Protein AF-D6RAL6-F1 (afdb_monomer_lite)

Structure (mmCIF, N/CA/C/O backbone):
data_AF-D6RAL6-F1
#
_entry.id   AF-D6RAL6-F1
#
loop_
_atom_site.group_PDB
_atom_site.id
_atom_site.type_symbol
_atom_site.label_atom_id
_atom_site.label_alt_id
_atom_site.label_comp_id
_atom_site.label_asym_id
_atom_site.label_entity_id
_atom_site.label_seq_id
_atom_site.pdbx_PDB_ins_code
_atom_site.Cartn_x
_atom_site.Cartn_y
_atom_site.Cartn_z
_atom_site.occupancy
_atom_site.B_iso_or_equiv
_atom_site.auth_seq_id
_atom_site.auth_comp_id
_atom_site.auth_asym_id
_atom_site.auth_atom_id
_atom_site.pdbx_PDB_model_num
ATOM 1 N N . MET A 1 1 ? 2.543 3.998 -27.606 1.00 53.44 1 MET A N 1
ATOM 2 C CA . MET A 1 1 ? 3.725 4.049 -26.723 1.00 53.44 1 MET A CA 1
ATOM 3 C C . MET A 1 1 ? 3.389 3.149 -25.544 1.00 53.44 1 MET A C 1
ATOM 5 O O . MET A 1 1 ? 2.477 3.482 -24.803 1.00 53.44 1 MET A O 1
ATOM 9 N N . GLY A 1 2 ? 3.926 1.925 -25.527 1.00 57.59 2 GLY A N 1
ATOM 10 C CA . GLY A 1 2 ? 3.501 0.870 -24.599 1.00 57.59 2 GLY A CA 1
ATOM 11 C C . GLY A 1 2 ? 3.994 1.141 -23.183 1.00 57.59 2 GLY A C 1
ATOM 12 O O . GLY A 1 2 ? 5.121 1.596 -23.008 1.00 57.59 2 GLY A O 1
ATOM 13 N N . MET A 1 3 ? 3.143 0.889 -22.190 1.00 60.72 3 MET A N 1
ATOM 14 C CA . MET A 1 3 ? 3.532 0.915 -20.782 1.00 60.72 3 MET A CA 1
ATOM 15 C C . MET A 1 3 ? 4.666 -0.097 -20.591 1.00 60.72 3 MET A C 1
ATOM 17 O O . MET A 1 3 ? 4.553 -1.237 -21.039 1.00 60.72 3 MET A O 1
ATOM 21 N N . CYS A 1 4 ? 5.781 0.305 -19.977 1.00 69.69 4 CYS A N 1
ATOM 22 C CA . CYS A 1 4 ? 6.847 -0.636 -19.636 1.00 69.69 4 CYS A CA 1
ATOM 23 C C . CYS A 1 4 ? 6.243 -1.805 -18.837 1.00 69.69 4 CYS A C 1
ATOM 25 O O . CYS A 1 4 ? 5.418 -1.565 -17.955 1.00 69.69 4 CYS A O 1
ATOM 27 N N . SER A 1 5 ? 6.665 -3.050 -19.084 1.00 81.94 5 SER A N 1
ATOM 28 C CA . SER A 1 5 ? 6.083 -4.244 -18.437 1.00 81.94 5 SER A CA 1
ATOM 29 C C . SER A 1 5 ? 6.066 -4.158 -16.902 1.00 81.94 5 SER A C 1
ATOM 31 O O . SER A 1 5 ? 5.183 -4.709 -16.248 1.00 81.94 5 SER A O 1
ATOM 33 N N . ARG A 1 6 ? 7.015 -3.412 -16.317 1.00 86.56 6 ARG A N 1
ATOM 34 C CA . ARG A 1 6 ? 7.040 -3.067 -14.888 1.00 86.56 6 ARG A CA 1
ATOM 35 C C . ARG A 1 6 ? 5.867 -2.176 -14.479 1.00 86.56 6 ARG A C 1
ATOM 37 O O . ARG A 1 6 ? 5.197 -2.466 -13.496 1.00 86.56 6 ARG A O 1
ATOM 44 N N . GLN A 1 7 ? 5.623 -1.093 -15.213 1.00 87.19 7 GLN A N 1
ATOM 45 C CA . GLN A 1 7 ? 4.547 -0.151 -14.912 1.00 87.19 7 GLN A CA 1
ATOM 46 C C . GLN A 1 7 ? 3.180 -0.827 -15.037 1.00 87.19 7 GLN A C 1
ATOM 48 O O . GLN A 1 7 ? 2.315 -0.596 -14.202 1.00 87.19 7 GLN A O 1
ATOM 53 N N . GLU A 1 8 ? 3.004 -1.710 -16.022 1.00 89.81 8 GLU A N 1
ATOM 54 C CA . GLU A 1 8 ? 1.791 -2.526 -16.142 1.00 89.81 8 GLU A CA 1
ATOM 55 C C . GLU A 1 8 ? 1.604 -3.451 -14.930 1.00 89.81 8 GLU A C 1
ATOM 57 O O . GLU A 1 8 ? 0.509 -3.513 -14.373 1.00 89.81 8 GLU A O 1
ATOM 62 N N . ARG A 1 9 ? 2.678 -4.105 -14.460 1.00 90.62 9 ARG A N 1
ATOM 63 C CA . ARG A 1 9 ? 2.643 -4.925 -13.238 1.00 90.62 9 ARG A CA 1
ATOM 64 C C . ARG A 1 9 ? 2.260 -4.102 -12.009 1.00 90.62 9 ARG A C 1
ATOM 66 O O . ARG A 1 9 ? 1.360 -4.509 -11.287 1.00 90.62 9 ARG A O 1
ATOM 73 N N . ILE A 1 10 ? 2.894 -2.946 -11.802 1.00 92.75 10 ILE A N 1
ATOM 74 C CA . ILE A 1 10 ? 2.599 -2.055 -10.669 1.00 92.75 10 ILE A CA 1
ATOM 75 C C . ILE A 1 10 ? 1.134 -1.607 -10.707 1.00 92.75 10 ILE A C 1
ATOM 77 O O . ILE A 1 10 ? 0.437 -1.688 -9.701 1.00 92.75 10 ILE A O 1
ATOM 81 N N . GLN A 1 11 ? 0.642 -1.182 -11.872 1.00 92.25 11 GLN A N 1
ATOM 82 C CA . GLN A 1 11 ? -0.752 -0.765 -12.028 1.00 92.25 11 GLN A CA 1
ATOM 83 C C . GLN A 1 11 ? -1.724 -1.917 -11.756 1.00 92.25 11 GLN A C 1
ATOM 85 O O . GLN A 1 11 ? -2.705 -1.732 -11.043 1.00 92.25 11 GLN A O 1
ATOM 90 N N . LYS A 1 12 ? -1.433 -3.121 -12.264 1.00 94.38 12 LYS A N 1
ATOM 91 C CA . LYS A 1 12 ? -2.233 -4.324 -12.001 1.00 94.38 12 LYS A CA 1
ATOM 92 C C . LYS A 1 12 ? -2.275 -4.660 -10.509 1.00 94.38 12 LYS A C 1
ATOM 94 O O . LYS A 1 12 ? -3.338 -4.972 -9.983 1.00 94.38 12 LYS A O 1
ATOM 99 N N . ASP A 1 13 ? -1.134 -4.586 -9.837 1.00 95.31 13 ASP A N 1
ATOM 100 C CA . ASP A 1 13 ? -1.004 -4.832 -8.404 1.00 95.31 13 ASP A CA 1
ATOM 101 C C . ASP A 1 13 ? -1.811 -3.817 -7.574 1.00 95.31 13 ASP A C 1
ATOM 103 O O . ASP A 1 13 ? -2.540 -4.193 -6.654 1.00 95.31 13 ASP A O 1
ATOM 107 N N . ILE A 1 14 ? -1.742 -2.533 -7.932 1.00 94.88 14 ILE A N 1
ATOM 108 C CA . ILE A 1 14 ? -2.534 -1.470 -7.301 1.00 94.88 14 ILE A CA 1
ATOM 109 C C . ILE A 1 14 ? -4.031 -1.694 -7.528 1.00 94.88 14 ILE A C 1
ATOM 111 O O . ILE A 1 14 ? -4.815 -1.597 -6.582 1.00 94.88 14 ILE A O 1
ATOM 115 N N . ASP A 1 15 ? -4.435 -2.030 -8.754 1.00 95.56 15 ASP A N 1
ATOM 116 C CA . ASP A 1 15 ? -5.838 -2.292 -9.078 1.00 95.56 15 ASP A CA 1
ATOM 117 C C . ASP A 1 15 ? -6.389 -3.459 -8.248 1.00 95.56 15 ASP A C 1
ATOM 119 O O . ASP A 1 15 ? -7.466 -3.343 -7.670 1.00 95.56 15 ASP A O 1
ATOM 123 N N . VAL A 1 16 ? -5.610 -4.534 -8.066 1.00 95.12 16 VAL A N 1
ATOM 124 C CA . VAL A 1 16 ? -5.970 -5.656 -7.181 1.00 95.12 16 VAL A CA 1
ATOM 125 C C . VAL A 1 16 ? -6.214 -5.188 -5.744 1.00 95.12 16 VAL A C 1
ATOM 127 O O . VAL A 1 16 ? -7.193 -5.614 -5.127 1.00 95.12 16 VAL A O 1
ATOM 130 N N . VAL A 1 17 ? -5.364 -4.309 -5.202 1.00 94.50 17 VAL A N 1
ATOM 131 C CA . VAL A 1 17 ? -5.555 -3.752 -3.850 1.00 94.50 17 VAL A CA 1
ATOM 132 C C . VAL A 1 17 ? -6.837 -2.930 -3.772 1.00 94.50 17 VAL A C 1
ATOM 134 O O . VAL A 1 17 ? -7.662 -3.171 -2.892 1.00 94.50 17 VAL A O 1
ATOM 137 N N . ILE A 1 18 ? -7.047 -2.010 -4.716 1.00 94.12 18 ILE A N 1
ATOM 138 C CA . ILE A 1 18 ? -8.230 -1.141 -4.741 1.00 94.12 18 ILE A CA 1
ATOM 139 C C . ILE A 1 18 ? -9.508 -1.970 -4.895 1.00 94.12 18 ILE A C 1
ATOM 141 O O . ILE A 1 18 ? -10.483 -1.740 -4.178 1.00 94.12 18 ILE A O 1
ATOM 145 N N . GLN A 1 19 ? -9.521 -2.949 -5.802 1.00 93.50 19 GLN A N 1
ATOM 146 C CA . GLN A 1 19 ? -10.660 -3.843 -6.001 1.00 93.50 19 GLN A CA 1
ATOM 147 C C . GLN A 1 19 ? -10.959 -4.655 -4.744 1.00 93.50 19 GLN A C 1
ATOM 149 O O . GLN A 1 19 ? -12.115 -4.725 -4.328 1.00 93.50 19 GLN A O 1
ATOM 154 N N . LYS A 1 20 ? -9.931 -5.223 -4.103 1.00 91.12 20 LYS A N 1
ATOM 155 C CA . LYS A 1 20 ? -10.087 -5.979 -2.857 1.00 91.12 20 LYS A CA 1
ATOM 156 C C . LYS A 1 20 ? -10.657 -5.104 -1.744 1.00 91.12 20 LYS A C 1
ATOM 158 O O . LYS A 1 20 ? -11.592 -5.527 -1.071 1.00 91.12 20 LYS A O 1
ATOM 163 N N . SER A 1 21 ? -10.153 -3.881 -1.597 1.00 89.88 21 SER A N 1
ATOM 164 C CA . SER A 1 21 ? -10.680 -2.926 -0.623 1.00 89.88 21 SER A CA 1
ATOM 165 C C . SER A 1 21 ? -12.120 -2.519 -0.908 1.00 89.88 21 SER A C 1
ATOM 167 O O . SER A 1 21 ? -12.919 -2.437 0.013 1.00 89.88 21 SER A O 1
ATOM 169 N N . ARG A 1 22 ? -12.497 -2.318 -2.174 1.00 89.00 22 ARG A N 1
ATOM 170 C CA . ARG A 1 22 ? -13.886 -2.000 -2.549 1.00 89.00 22 ARG A CA 1
ATOM 171 C C . ARG A 1 22 ? -14.848 -3.171 -2.357 1.00 89.00 22 ARG A C 1
ATOM 173 O O . ARG A 1 22 ? -16.021 -2.947 -2.079 1.00 89.00 22 ARG A O 1
ATOM 180 N N . ALA A 1 23 ? -14.375 -4.400 -2.551 1.00 90.62 23 ALA A N 1
ATOM 181 C CA . ALA A 1 23 ? -15.177 -5.607 -2.363 1.00 90.62 23 ALA A CA 1
ATOM 182 C C . ALA A 1 23 ? -15.406 -5.934 -0.878 1.00 90.62 23 ALA A C 1
ATOM 184 O O . ALA A 1 23 ? -16.371 -6.614 -0.531 1.00 90.62 23 ALA A O 1
ATOM 185 N N . GLU A 1 24 ? -14.524 -5.464 0.002 1.00 86.88 24 GLU A N 1
ATOM 186 C CA . GLU A 1 24 ? -14.619 -5.702 1.434 1.00 86.88 24 GLU A CA 1
ATOM 187 C C . GLU A 1 24 ? -15.550 -4.673 2.097 1.00 86.88 24 GLU A C 1
ATOM 189 O O . GLU A 1 24 ? -15.268 -3.479 2.144 1.00 86.88 24 GLU A O 1
ATOM 194 N N . LYS A 1 25 ? -16.684 -5.149 2.626 1.00 80.94 25 LYS A N 1
ATOM 195 C CA . LYS A 1 25 ? -17.742 -4.305 3.211 1.00 80.94 25 LYS A CA 1
ATOM 196 C C . LYS A 1 25 ? -17.289 -3.513 4.449 1.00 80.94 25 LYS A C 1
ATOM 198 O O . LYS A 1 25 ? -17.802 -2.425 4.690 1.00 80.94 25 LYS A O 1
ATOM 203 N N . ASP A 1 26 ? -16.306 -4.036 5.177 1.00 82.00 26 ASP A N 1
ATOM 204 C CA . ASP A 1 26 ? -15.701 -3.430 6.367 1.00 82.00 26 ASP A CA 1
ATOM 205 C C . ASP A 1 26 ? -14.238 -3.042 6.096 1.00 82.00 26 ASP A C 1
ATOM 207 O O . ASP A 1 26 ? -13.351 -3.225 6.938 1.00 82.00 26 ASP A O 1
ATOM 211 N N . CYS A 1 27 ? -13.950 -2.568 4.878 1.00 84.25 27 CYS A N 1
ATOM 212 C CA . CYS A 1 27 ? -12.608 -2.125 4.550 1.00 84.25 27 CYS A CA 1
ATOM 213 C C . CYS A 1 27 ? -12.269 -0.847 5.315 1.00 84.25 27 CYS A C 1
ATOM 215 O O . CYS A 1 27 ? -12.883 0.202 5.132 1.00 84.25 27 CYS A O 1
ATOM 217 N N . LEU A 1 28 ? -11.237 -0.933 6.146 1.00 88.75 28 LEU A N 1
ATOM 218 C CA . LEU A 1 28 ? -10.731 0.182 6.943 1.00 88.75 28 LEU A CA 1
ATOM 219 C C . LEU A 1 28 ? -9.651 0.969 6.190 1.00 88.75 28 LEU A C 1
ATOM 221 O O . LEU A 1 28 ? -8.873 1.680 6.815 1.00 88.75 28 LEU A O 1
ATOM 225 N N . PHE A 1 29 ? -9.572 0.818 4.866 1.00 91.25 29 PHE A N 1
ATOM 226 C CA . PHE A 1 29 ? -8.564 1.448 4.018 1.00 91.25 29 PHE A CA 1
ATOM 227 C C . PHE A 1 29 ? -9.211 2.325 2.951 1.00 91.25 29 PHE A C 1
ATOM 229 O O . PHE A 1 29 ? -10.160 1.914 2.283 1.00 91.25 29 PHE A O 1
ATOM 236 N N . ALA A 1 30 ? -8.673 3.528 2.779 1.00 91.31 30 ALA A N 1
ATOM 237 C CA . ALA A 1 30 ? -9.166 4.545 1.862 1.00 91.31 30 ALA A CA 1
ATOM 238 C C . ALA A 1 30 ? -8.011 5.394 1.301 1.00 91.31 30 ALA A C 1
ATOM 240 O O . ALA A 1 30 ? -6.844 5.135 1.580 1.00 91.31 30 ALA A O 1
ATOM 241 N N . ASP A 1 31 ? -8.343 6.415 0.507 1.00 93.25 31 ASP A N 1
ATOM 242 C CA . ASP A 1 31 ? -7.383 7.371 -0.071 1.00 93.25 31 ASP A CA 1
ATOM 243 C C . ASP A 1 31 ? -6.236 6.709 -0.860 1.00 93.25 31 ASP A C 1
ATOM 245 O O . ASP A 1 31 ? -5.063 7.047 -0.724 1.00 93.25 31 ASP A O 1
ATOM 249 N N . PHE A 1 32 ? -6.579 5.721 -1.691 1.00 94.69 32 PHE A N 1
ATOM 250 C CA . PHE A 1 32 ? -5.621 5.059 -2.575 1.00 94.69 32 PHE A CA 1
ATOM 251 C C . PHE A 1 32 ? -5.156 6.016 -3.669 1.00 94.69 32 PHE A C 1
ATOM 253 O O . PHE A 1 32 ? -5.953 6.437 -4.513 1.00 94.69 32 PHE A O 1
ATOM 260 N N . ARG A 1 33 ? -3.864 6.338 -3.686 1.00 95.38 33 ARG A N 1
ATOM 261 C CA . ARG A 1 33 ? -3.263 7.224 -4.686 1.00 95.38 33 ARG A CA 1
ATOM 262 C C . ARG A 1 33 ? -1.946 6.639 -5.155 1.00 95.38 33 ARG A C 1
ATOM 264 O O . ARG A 1 33 ? -1.185 6.093 -4.369 1.00 95.38 33 ARG A O 1
ATOM 271 N N . TYR A 1 34 ? -1.674 6.762 -6.445 1.00 94.00 34 TYR A N 1
ATOM 272 C CA . TYR A 1 34 ? -0.385 6.402 -7.015 1.00 94.00 34 TYR A CA 1
ATOM 273 C C . TYR A 1 34 ? 0.140 7.585 -7.814 1.00 94.00 34 TYR A C 1
ATOM 275 O O . TYR A 1 34 ? -0.481 7.987 -8.798 1.00 94.00 34 TYR A O 1
ATOM 283 N N . SER A 1 35 ? 1.252 8.158 -7.365 1.00 92.50 35 SER A N 1
ATOM 284 C CA . SER A 1 35 ? 1.954 9.256 -8.035 1.00 92.50 35 SER A CA 1
ATOM 285 C C . SER A 1 35 ? 3.442 9.124 -7.770 1.00 92.50 35 SER A C 1
ATOM 287 O O . SER A 1 35 ? 3.824 8.637 -6.710 1.00 92.50 35 SER A O 1
ATOM 289 N N . ASP A 1 36 ? 4.274 9.546 -8.720 1.00 90.19 36 ASP A N 1
ATOM 290 C CA . ASP A 1 36 ? 5.731 9.631 -8.531 1.00 90.19 36 ASP A CA 1
ATOM 291 C C . ASP A 1 36 ? 6.338 8.336 -7.968 1.00 90.19 36 ASP A C 1
ATOM 293 O O . ASP A 1 36 ? 7.073 8.330 -6.980 1.00 90.19 36 ASP A O 1
ATOM 297 N N . SER 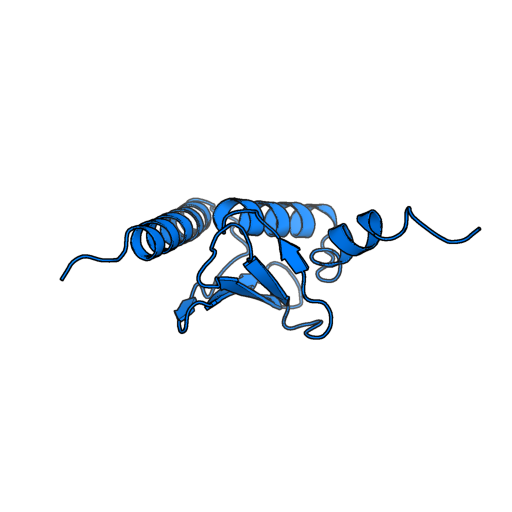A 1 37 ? 5.952 7.203 -8.567 1.00 91.81 37 SER A N 1
ATOM 298 C CA . SER A 1 37 ? 6.391 5.865 -8.151 1.00 91.81 37 SER A CA 1
ATOM 299 C C . SER A 1 37 ? 6.104 5.538 -6.682 1.00 91.81 37 SER A C 1
ATOM 301 O O . SER A 1 37 ? 6.748 4.679 -6.095 1.00 91.81 37 SER A O 1
ATOM 303 N N . THR A 1 38 ? 5.121 6.197 -6.079 1.00 93.81 38 THR A N 1
ATOM 304 C CA . THR A 1 38 ? 4.742 5.998 -4.685 1.00 93.81 38 THR A CA 1
ATOM 305 C C . THR A 1 38 ? 3.253 5.710 -4.618 1.00 93.81 38 THR A C 1
ATOM 307 O O . THR A 1 38 ? 2.423 6.495 -5.077 1.00 93.81 38 THR A O 1
ATOM 310 N N . PHE A 1 39 ? 2.911 4.546 -4.078 1.00 95.50 39 PHE A N 1
ATOM 311 C CA . PHE A 1 39 ? 1.541 4.154 -3.801 1.00 95.50 39 PHE A CA 1
ATOM 312 C C . PHE A 1 39 ? 1.214 4.457 -2.345 1.00 95.50 39 PHE A C 1
ATOM 314 O O . PHE A 1 39 ? 1.828 3.897 -1.443 1.00 95.50 39 PHE A O 1
ATOM 321 N N . THR A 1 40 ? 0.244 5.330 -2.113 1.00 94.94 40 THR A N 1
ATOM 322 C CA . THR A 1 40 ? -0.196 5.718 -0.777 1.00 94.94 40 THR A CA 1
ATOM 323 C C . THR A 1 40 ? -1.607 5.224 -0.507 1.00 94.94 40 THR A C 1
ATOM 325 O O . THR A 1 40 ? -2.456 5.228 -1.401 1.00 94.94 40 THR A O 1
ATOM 328 N N . PHE A 1 41 ? -1.873 4.834 0.734 1.00 94.25 41 PHE A N 1
ATOM 329 C CA . PHE A 1 41 ? -3.209 4.490 1.210 1.00 94.25 41 PHE A CA 1
ATOM 330 C C . PHE A 1 41 ? -3.334 4.799 2.699 1.00 94.25 41 PHE A C 1
ATOM 332 O O . PHE A 1 41 ? -2.352 4.768 3.435 1.00 94.25 41 PHE A O 1
ATOM 339 N N . THR A 1 42 ? -4.546 5.079 3.159 1.00 92.00 42 THR A N 1
ATOM 340 C CA . THR A 1 42 ? -4.811 5.500 4.536 1.00 92.00 42 THR A CA 1
ATOM 341 C C . THR A 1 42 ? -5.662 4.471 5.257 1.00 92.00 42 THR A C 1
ATOM 343 O O . THR A 1 42 ? -6.726 4.090 4.778 1.00 92.00 42 THR A O 1
ATOM 346 N N . TYR A 1 43 ? -5.203 4.037 6.427 1.00 89.00 43 TYR A N 1
ATOM 347 C CA . TYR A 1 43 ? -6.009 3.276 7.370 1.00 89.00 43 TYR A CA 1
ATOM 348 C C . TYR A 1 43 ? -6.881 4.222 8.200 1.00 89.00 43 TYR A C 1
ATOM 350 O O . TYR A 1 43 ? -6.369 5.190 8.755 1.00 89.00 43 TYR A O 1
ATOM 358 N N . VAL A 1 44 ? -8.176 3.928 8.308 1.00 86.69 44 VAL A N 1
ATOM 359 C CA . VAL A 1 44 ? -9.195 4.736 9.010 1.00 86.69 44 VAL A CA 1
ATOM 360 C C . VAL A 1 44 ? -9.943 3.942 10.092 1.00 86.69 44 VAL A C 1
ATOM 362 O O . VAL A 1 44 ? -11.021 4.327 10.533 1.00 86.69 44 VAL A O 1
ATOM 365 N N . GLY A 1 45 ? -9.395 2.807 10.524 1.00 77.19 45 GLY A N 1
ATOM 366 C CA . GLY A 1 45 ? -10.092 1.834 11.368 1.00 77.19 45 GLY A CA 1
ATOM 367 C C . GLY A 1 45 ? -10.102 2.084 12.875 1.00 77.19 45 GLY A C 1
ATOM 368 O O . GLY A 1 45 ? -10.219 1.128 13.634 1.00 77.19 45 GLY A O 1
ATOM 369 N N . GLY A 1 46 ? -9.958 3.327 13.335 1.00 70.81 46 GLY A N 1
ATOM 370 C CA . GLY A 1 46 ? -9.884 3.641 14.763 1.00 70.81 46 GLY A CA 1
ATOM 371 C C . GLY A 1 46 ? -9.990 5.141 15.063 1.00 70.81 46 GLY A C 1
ATOM 372 O O . GLY A 1 46 ? -10.415 5.908 14.202 1.00 70.81 46 GLY A O 1
ATOM 373 N N . PRO A 1 47 ? -9.587 5.598 16.267 1.00 71.94 47 PRO A N 1
ATOM 374 C CA . PRO A 1 47 ? -9.604 7.022 16.627 1.00 71.94 47 PRO A CA 1
ATOM 375 C C . PRO A 1 47 ? -8.562 7.855 15.865 1.00 71.94 47 PRO A C 1
ATOM 377 O O . PRO A 1 47 ? -8.553 9.080 15.969 1.00 71.94 47 PRO A O 1
ATOM 380 N N . ARG A 1 48 ? -7.654 7.198 15.136 1.00 78.06 48 ARG A N 1
ATOM 381 C CA . ARG A 1 48 ? -6.581 7.817 14.362 1.00 78.06 48 ARG A CA 1
ATOM 382 C C . ARG A 1 48 ? -6.555 7.243 12.957 1.00 78.06 48 ARG A C 1
ATOM 384 O O . ARG A 1 48 ? -6.901 6.083 12.744 1.00 78.06 48 ARG A O 1
ATOM 391 N N . SER A 1 49 ? -6.136 8.083 12.019 1.00 85.94 49 SER A N 1
ATOM 392 C CA . SER A 1 49 ? -5.882 7.696 10.637 1.00 85.94 49 SER A CA 1
ATOM 393 C C . SER A 1 49 ? -4.385 7.715 10.374 1.00 85.94 49 SER A C 1
ATOM 395 O O . SER A 1 49 ? -3.707 8.647 10.802 1.00 85.94 49 SER A O 1
ATOM 397 N N . VAL A 1 50 ? -3.883 6.701 9.676 1.00 87.00 50 VAL A N 1
ATOM 398 C CA . VAL A 1 50 ? -2.457 6.573 9.354 1.00 87.00 50 VAL A CA 1
ATOM 399 C C . VAL A 1 50 ? -2.313 6.323 7.871 1.00 87.00 50 VAL A C 1
ATOM 401 O O . VAL A 1 50 ? -2.870 5.362 7.339 1.00 87.00 50 VAL A O 1
ATOM 404 N N . SER A 1 51 ? -1.571 7.196 7.203 1.00 90.62 51 SER A N 1
ATOM 405 C CA . SER A 1 51 ? -1.211 7.017 5.802 1.00 90.62 51 SER A CA 1
ATOM 406 C C . SER A 1 51 ? 0.058 6.182 5.693 1.00 90.62 51 SER A C 1
ATOM 408 O O . SER A 1 51 ? 1.041 6.446 6.382 1.00 90.62 51 SER A O 1
ATOM 410 N N . TYR A 1 52 ? 0.027 5.180 4.827 1.00 91.19 52 TYR A N 1
ATOM 411 C CA . TYR A 1 52 ? 1.166 4.358 4.450 1.00 91.19 52 TYR A CA 1
ATOM 412 C C . TYR A 1 52 ? 1.603 4.738 3.046 1.00 91.19 52 TYR A C 1
ATOM 414 O O . TYR A 1 52 ? 0.761 4.934 2.168 1.00 91.19 52 TYR A O 1
ATOM 422 N N . SER A 1 53 ? 2.912 4.799 2.842 1.00 93.12 53 SER A N 1
ATOM 423 C CA . SER A 1 53 ? 3.537 5.137 1.569 1.00 93.12 53 SER A CA 1
ATOM 424 C C . SER A 1 53 ? 4.424 3.985 1.132 1.00 93.12 53 SER A C 1
ATOM 426 O O . SER A 1 53 ? 5.345 3.604 1.844 1.00 93.12 53 SER A O 1
ATOM 428 N N . VAL A 1 54 ? 4.143 3.424 -0.039 1.00 93.75 54 VAL A N 1
ATOM 429 C CA . VAL A 1 54 ? 4.895 2.336 -0.663 1.00 93.75 54 VAL A CA 1
ATOM 430 C C . VAL A 1 54 ? 5.615 2.900 -1.880 1.00 93.75 54 VAL A C 1
ATOM 432 O O . VAL A 1 54 ? 5.016 3.087 -2.939 1.00 93.75 54 VAL A O 1
ATOM 435 N N . HIS A 1 55 ? 6.895 3.202 -1.728 1.00 93.38 55 HIS A N 1
ATOM 436 C CA . HIS A 1 55 ? 7.741 3.679 -2.808 1.00 93.38 55 HIS A CA 1
ATOM 437 C C . HIS A 1 55 ? 8.295 2.495 -3.608 1.00 93.38 55 HIS A C 1
ATOM 439 O O . HIS A 1 55 ? 8.992 1.627 -3.075 1.00 93.38 55 HIS A O 1
ATOM 445 N N . VAL A 1 56 ? 7.965 2.462 -4.898 1.00 91.81 56 VAL A N 1
ATOM 446 C CA . VAL A 1 56 ? 8.373 1.424 -5.846 1.00 91.81 56 VAL A CA 1
ATOM 447 C C . VAL A 1 56 ? 9.508 1.937 -6.725 1.00 91.81 56 VAL A C 1
ATOM 449 O O . VAL A 1 56 ? 9.298 2.688 -7.676 1.00 91.81 56 VAL A O 1
ATOM 452 N N . SER A 1 57 ? 10.733 1.526 -6.408 1.00 86.62 57 SER A N 1
ATOM 453 C CA . SER A 1 57 ? 11.910 1.869 -7.206 1.00 86.62 57 SER A CA 1
ATOM 454 C C . SER A 1 57 ? 11.917 1.139 -8.557 1.00 86.62 57 SER A C 1
ATOM 456 O O . SER A 1 57 ? 11.015 0.365 -8.896 1.00 86.62 57 SER A O 1
ATOM 458 N N . GLU A 1 58 ? 12.935 1.398 -9.375 1.00 87.50 58 GLU A N 1
ATOM 459 C CA . GLU A 1 58 ? 13.037 0.805 -10.713 1.00 87.50 58 GLU A CA 1
ATOM 460 C C . GLU A 1 58 ? 13.136 -0.723 -10.694 1.00 87.50 58 GLU A C 1
ATOM 462 O O . GLU A 1 58 ? 12.643 -1.369 -11.623 1.00 87.50 58 GLU A O 1
ATOM 467 N N . ASP A 1 59 ? 13.682 -1.265 -9.606 1.00 88.12 59 ASP A N 1
ATOM 468 C CA . ASP A 1 59 ? 13.869 -2.689 -9.335 1.00 88.12 59 ASP A CA 1
ATOM 469 C C . ASP A 1 59 ? 12.628 -3.356 -8.716 1.00 88.12 59 ASP A C 1
ATOM 471 O O . ASP A 1 59 ? 12.727 -4.432 -8.141 1.00 88.12 59 ASP A O 1
ATOM 475 N N . TYR A 1 60 ? 11.444 -2.735 -8.774 1.00 87.81 60 TYR A N 1
ATOM 476 C CA . TYR A 1 60 ? 10.224 -3.333 -8.222 1.00 87.81 60 TYR A CA 1
ATOM 477 C C . TYR A 1 60 ? 9.942 -4.742 -8.800 1.00 87.81 60 TYR A C 1
ATOM 479 O O . TYR A 1 60 ? 9.888 -4.897 -10.029 1.00 87.81 60 TYR A O 1
ATOM 487 N N . PRO A 1 61 ? 9.632 -5.748 -7.952 1.00 87.81 61 PRO A N 1
ATOM 488 C CA . PRO A 1 61 ? 9.368 -5.650 -6.509 1.00 87.81 61 PRO A CA 1
ATOM 489 C C . PRO A 1 61 ? 10.586 -5.832 -5.593 1.00 87.81 61 PRO A C 1
ATOM 491 O O . PRO A 1 61 ? 10.425 -5.688 -4.385 1.00 87.81 61 PRO A O 1
ATOM 494 N N . ASP A 1 62 ? 11.773 -6.119 -6.128 1.00 88.12 62 ASP A N 1
ATOM 495 C CA . ASP A 1 62 ? 12.968 -6.505 -5.368 1.00 88.12 62 ASP A CA 1
ATOM 496 C C . ASP A 1 62 ? 13.444 -5.438 -4.371 1.00 88.12 62 ASP A C 1
ATOM 498 O O . ASP A 1 62 ? 14.022 -5.771 -3.338 1.00 88.12 62 ASP A O 1
ATOM 502 N N . ASN A 1 63 ? 13.171 -4.159 -4.641 1.00 89.38 63 ASN A N 1
ATOM 503 C CA . ASN A 1 63 ? 13.509 -3.074 -3.727 1.00 89.38 63 ASN A CA 1
ATOM 504 C C . ASN A 1 63 ? 12.332 -2.106 -3.550 1.00 89.38 63 ASN A C 1
ATOM 506 O O . ASN A 1 63 ? 12.194 -1.110 -4.265 1.00 89.38 63 ASN A O 1
ATOM 510 N N . THR A 1 64 ? 11.453 -2.441 -2.607 1.00 91.06 64 THR A N 1
ATOM 511 C CA . THR A 1 64 ? 10.256 -1.663 -2.278 1.00 91.06 64 THR A CA 1
ATOM 512 C C . THR A 1 64 ? 10.379 -1.085 -0.876 1.00 91.06 64 THR A C 1
ATOM 514 O O . THR A 1 64 ? 10.652 -1.814 0.076 1.00 91.06 64 THR A O 1
ATOM 517 N N . TYR A 1 65 ? 10.145 0.215 -0.736 1.00 91.06 65 TYR A N 1
ATOM 518 C CA . TYR A 1 65 ? 10.251 0.922 0.537 1.00 91.06 65 TYR A CA 1
ATOM 519 C C . TYR A 1 65 ? 8.860 1.254 1.058 1.00 91.06 65 TYR A C 1
ATOM 521 O O . TYR A 1 65 ? 8.008 1.714 0.304 1.00 91.06 65 TYR A O 1
ATOM 529 N N . VAL A 1 66 ? 8.625 1.030 2.344 1.00 90.62 66 VAL A N 1
ATOM 530 C CA . VAL A 1 66 ? 7.336 1.264 2.989 1.00 90.62 66 VAL A CA 1
ATOM 531 C C . VAL A 1 66 ? 7.549 2.134 4.216 1.00 90.62 66 VAL A C 1
ATOM 533 O O . VAL A 1 66 ? 8.304 1.754 5.105 1.00 90.62 66 VAL A O 1
ATOM 536 N N . SER A 1 67 ? 6.869 3.271 4.283 1.00 89.94 67 SER A N 1
ATOM 537 C CA . SER A 1 67 ? 6.861 4.157 5.450 1.00 89.94 67 SER A CA 1
ATOM 538 C C . SER A 1 67 ? 5.432 4.457 5.900 1.00 89.94 67 SER A C 1
ATOM 540 O O . SER A 1 67 ? 4.456 4.135 5.211 1.00 89.94 67 SER A O 1
ATOM 542 N N . SER A 1 68 ? 5.299 5.041 7.089 1.00 88.62 68 SER A N 1
ATOM 543 C CA . SER A 1 68 ? 4.013 5.440 7.660 1.00 88.62 68 SER A CA 1
ATOM 544 C C . SER A 1 68 ? 4.067 6.883 8.143 1.00 88.62 68 SER A C 1
ATOM 546 O O . SER A 1 68 ? 5.098 7.339 8.621 1.00 88.62 68 SER A O 1
ATOM 548 N N . SER A 1 69 ? 2.940 7.587 8.083 1.00 86.75 69 SER A N 1
ATOM 549 C CA . SER A 1 69 ? 2.856 8.984 8.513 1.00 86.75 69 SER A CA 1
ATOM 550 C C . SER A 1 69 ? 3.017 9.180 10.025 1.00 86.75 69 SER A C 1
ATOM 552 O O . SER A 1 69 ? 3.243 10.311 10.447 1.00 86.75 69 SER A O 1
ATOM 554 N N . GLU A 1 70 ? 2.860 8.137 10.846 1.00 79.00 70 GLU A N 1
ATOM 555 C CA . GLU A 1 70 ? 3.115 8.235 12.292 1.00 79.00 70 GLU A CA 1
ATOM 556 C C . GLU A 1 70 ? 4.599 8.091 12.637 1.00 79.00 70 GLU A C 1
ATOM 558 O O . GLU A 1 70 ? 5.026 8.607 13.667 1.00 79.00 70 GLU A O 1
ATOM 563 N N . ASN A 1 71 ? 5.381 7.419 11.789 1.00 72.69 71 ASN A N 1
ATOM 564 C CA . ASN A 1 71 ? 6.796 7.180 12.030 1.00 72.69 71 ASN A CA 1
ATOM 565 C C . ASN A 1 71 ? 7.549 7.130 10.692 1.00 72.69 71 ASN A C 1
ATOM 567 O O . ASN A 1 71 ? 7.682 6.067 10.083 1.00 72.69 71 ASN A O 1
ATOM 571 N N . ASP A 1 72 ? 7.977 8.302 10.217 1.00 69.44 72 ASP A N 1
ATOM 572 C CA . ASP A 1 72 ? 8.667 8.469 8.927 1.00 69.44 72 ASP A CA 1
ATOM 573 C C . ASP A 1 72 ? 10.141 8.020 8.986 1.00 69.44 72 ASP A C 1
ATOM 575 O O . ASP A 1 72 ? 10.749 7.737 7.958 1.00 69.44 72 ASP A O 1
ATOM 579 N N .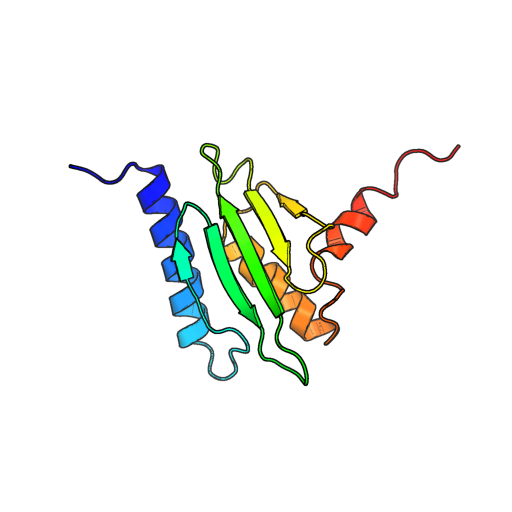 GLU A 1 73 ? 10.706 7.890 10.193 1.00 71.69 73 GLU A N 1
ATOM 580 C CA . GLU A 1 73 ? 12.084 7.421 10.399 1.00 71.69 73 GLU A CA 1
ATOM 581 C C . GLU A 1 73 ? 12.228 5.899 10.197 1.00 71.69 73 GLU A C 1
ATOM 583 O O . GLU A 1 73 ? 13.277 5.427 9.752 1.00 71.69 73 GLU A O 1
ATOM 588 N N . ASP A 1 74 ? 11.174 5.117 10.465 1.00 76.44 74 ASP A N 1
ATOM 589 C CA . ASP A 1 74 ? 11.161 3.672 10.219 1.00 76.44 74 ASP A CA 1
ATOM 590 C C . ASP A 1 74 ? 10.696 3.374 8.787 1.00 76.44 74 ASP A C 1
ATOM 592 O O . ASP A 1 74 ? 9.504 3.343 8.474 1.00 76.44 74 ASP A O 1
ATOM 596 N N . VAL A 1 75 ? 11.653 3.092 7.904 1.00 83.25 75 VAL A N 1
ATOM 597 C CA . VAL A 1 75 ? 11.374 2.635 6.539 1.00 83.25 75 VAL A CA 1
ATOM 598 C C . VAL A 1 75 ? 11.596 1.129 6.433 1.00 83.25 75 VAL A C 1
ATOM 600 O O . VAL A 1 75 ? 12.701 0.610 6.599 1.00 83.25 75 VAL A O 1
ATOM 603 N N . LEU A 1 76 ? 10.537 0.402 6.090 1.00 85.88 76 LEU A N 1
ATOM 604 C CA . LEU A 1 76 ? 10.581 -1.022 5.793 1.00 85.88 76 LEU A CA 1
ATOM 605 C C . LEU A 1 76 ? 10.988 -1.240 4.331 1.00 85.88 76 LEU A C 1
ATOM 607 O O . LEU A 1 76 ? 10.217 -0.970 3.419 1.00 85.88 76 LEU A O 1
ATOM 611 N N . VAL A 1 77 ? 12.169 -1.812 4.106 1.00 88.44 77 VAL A N 1
AT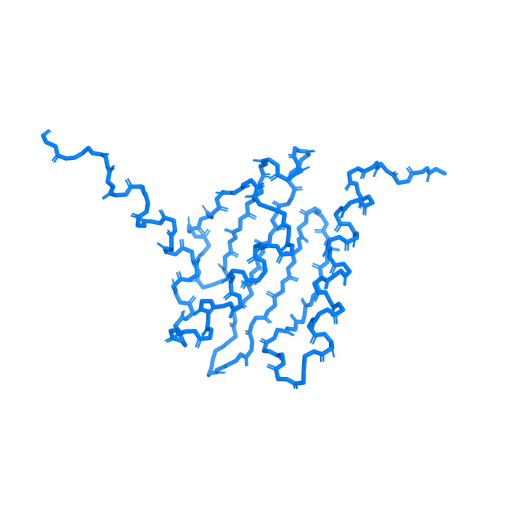OM 612 C CA . VAL A 1 77 ? 12.572 -2.316 2.781 1.00 88.44 77 VAL A CA 1
ATOM 613 C C . VAL A 1 77 ? 12.071 -3.747 2.605 1.00 88.44 77 VAL A C 1
ATOM 615 O O . VAL A 1 77 ? 12.281 -4.568 3.496 1.00 88.44 77 VAL A O 1
ATOM 618 N N . THR A 1 78 ? 11.438 -4.096 1.493 1.00 88.56 78 THR A N 1
ATOM 619 C CA . THR A 1 78 ? 10.946 -5.454 1.215 1.00 88.56 78 THR A CA 1
ATOM 620 C C . THR A 1 78 ? 11.042 -5.800 -0.271 1.00 88.56 78 THR A C 1
ATOM 622 O O . THR A 1 78 ? 11.095 -4.913 -1.117 1.00 88.56 78 THR A O 1
ATOM 625 N N . THR A 1 79 ? 11.055 -7.100 -0.566 1.00 91.62 79 THR A N 1
ATOM 626 C CA . THR A 1 79 ? 11.009 -7.677 -1.922 1.00 91.62 79 THR A CA 1
ATOM 627 C C . THR A 1 79 ? 9.589 -8.126 -2.306 1.00 91.62 79 THR A C 1
ATOM 629 O O . THR A 1 79 ? 9.373 -8.804 -3.311 1.00 91.62 79 THR A O 1
ATOM 632 N N . GLU A 1 80 ? 8.605 -7.826 -1.455 1.00 91.50 80 GLU A N 1
ATOM 633 C CA . GLU A 1 80 ? 7.211 -8.226 -1.634 1.00 91.50 80 GLU A CA 1
ATOM 634 C C . GLU A 1 80 ? 6.468 -7.254 -2.567 1.00 91.50 80 GLU A C 1
ATOM 636 O O . GLU A 1 80 ? 6.679 -6.044 -2.490 1.00 91.50 80 GLU A O 1
ATOM 641 N N . PRO A 1 81 ? 5.546 -7.737 -3.419 1.00 93.44 81 PRO A N 1
ATOM 642 C CA . PRO A 1 81 ? 4.731 -6.857 -4.248 1.00 93.44 81 PRO A CA 1
ATOM 643 C C . PRO A 1 81 ? 3.653 -6.134 -3.420 1.00 93.44 81 PRO A C 1
ATOM 645 O O . PRO A 1 81 ? 3.223 -6.612 -2.364 1.00 93.44 81 PRO A O 1
ATOM 648 N N . ILE A 1 82 ? 3.147 -5.010 -3.939 1.00 94.75 82 ILE A N 1
ATOM 649 C CA . ILE A 1 82 ? 2.146 -4.134 -3.300 1.00 94.75 82 ILE A CA 1
ATOM 650 C C . ILE A 1 82 ? 0.957 -4.905 -2.685 1.00 94.75 82 ILE A C 1
ATOM 652 O O . ILE A 1 82 ? 0.618 -4.619 -1.535 1.00 94.75 82 ILE A O 1
ATOM 656 N N . PRO A 1 83 ? 0.331 -5.904 -3.349 1.00 94.50 83 PRO A N 1
ATOM 657 C CA . PRO A 1 83 ? -0.815 -6.617 -2.784 1.00 94.50 83 PRO A CA 1
ATOM 658 C C . PRO A 1 83 ? -0.469 -7.407 -1.522 1.00 94.50 83 PRO A C 1
ATOM 660 O O . PRO A 1 83 ? -1.303 -7.535 -0.622 1.00 94.50 83 PRO A O 1
ATOM 663 N N . VAL A 1 84 ? 0.757 -7.931 -1.449 1.00 93.19 84 VAL A N 1
ATOM 664 C CA . VAL A 1 84 ? 1.255 -8.694 -0.300 1.00 93.19 84 VAL A CA 1
ATOM 665 C C . VAL A 1 84 ? 1.569 -7.743 0.852 1.00 93.19 84 VAL A C 1
ATOM 667 O O . VAL A 1 84 ? 1.095 -7.975 1.964 1.00 93.19 84 VAL A O 1
ATOM 670 N N . ILE A 1 85 ? 2.258 -6.630 0.571 1.00 92.19 85 ILE A N 1
ATOM 671 C CA . ILE A 1 85 ? 2.529 -5.565 1.550 1.00 92.19 85 ILE A CA 1
ATO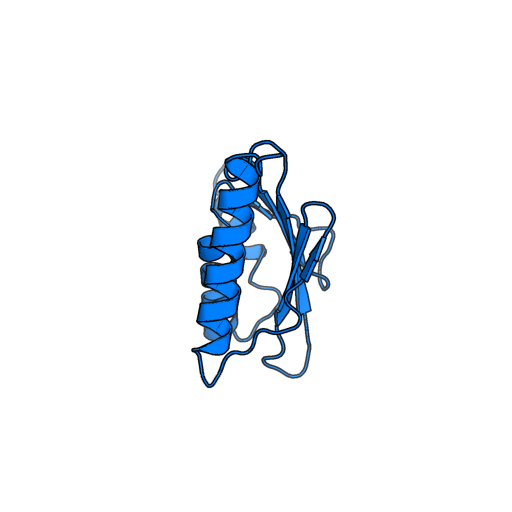M 672 C C . ILE A 1 85 ? 1.217 -5.057 2.161 1.00 92.19 85 ILE A C 1
ATOM 674 O O . ILE A 1 85 ? 1.063 -5.039 3.383 1.00 92.19 85 ILE A O 1
ATOM 678 N N . PHE A 1 86 ? 0.243 -4.705 1.316 1.00 91.94 86 PHE A N 1
ATOM 679 C CA . PHE A 1 86 ? -1.070 -4.238 1.752 1.00 91.94 86 PHE A CA 1
ATOM 680 C C . PHE A 1 86 ? -1.776 -5.272 2.632 1.00 91.94 86 PHE A C 1
ATOM 682 O O . PHE A 1 86 ? -2.259 -4.946 3.715 1.00 91.94 86 PHE A O 1
ATOM 689 N N . HIS A 1 87 ? -1.821 -6.536 2.200 1.00 90.00 87 HIS A N 1
ATOM 690 C CA . HIS A 1 87 ? -2.475 -7.593 2.966 1.00 90.00 87 HIS A CA 1
ATOM 691 C C . HIS A 1 87 ? -1.829 -7.806 4.338 1.00 90.00 87 HIS A C 1
ATOM 693 O O . HIS A 1 87 ? -2.534 -8.047 5.321 1.00 90.00 87 HIS A O 1
ATOM 699 N N . ARG A 1 88 ? -0.502 -7.703 4.406 1.00 88.12 88 ARG A N 1
ATOM 700 C CA . ARG A 1 88 ? 0.264 -7.833 5.640 1.00 88.12 88 ARG A CA 1
ATOM 701 C C . ARG A 1 88 ? -0.058 -6.687 6.601 1.00 88.12 88 ARG A C 1
ATOM 703 O O . ARG A 1 88 ? -0.452 -6.965 7.726 1.00 88.12 88 ARG A O 1
ATOM 710 N N . ILE A 1 89 ? -0.037 -5.434 6.139 1.00 87.31 89 ILE A N 1
ATOM 711 C CA . ILE A 1 89 ? -0.453 -4.263 6.940 1.00 87.31 89 ILE A CA 1
ATOM 712 C C . ILE A 1 89 ? -1.906 -4.415 7.417 1.00 87.31 89 ILE A C 1
ATOM 714 O O . ILE A 1 89 ? -2.191 -4.279 8.604 1.00 87.31 89 ILE A O 1
ATOM 718 N N . ALA A 1 90 ? -2.822 -4.790 6.521 1.00 85.75 90 ALA A N 1
ATOM 719 C CA . ALA A 1 90 ? -4.229 -5.021 6.847 1.00 85.75 90 ALA A CA 1
ATOM 720 C C . ALA A 1 90 ? -4.449 -6.089 7.918 1.00 85.75 90 ALA A C 1
ATOM 722 O O . ALA A 1 90 ? -5.272 -5.913 8.817 1.00 85.75 90 ALA A O 1
ATOM 723 N N . THR A 1 91 ? -3.714 -7.192 7.832 1.00 84.31 91 THR A N 1
ATOM 724 C CA . THR A 1 91 ? -3.820 -8.291 8.793 1.00 84.31 91 THR A CA 1
ATOM 725 C C . THR A 1 91 ? -3.321 -7.871 10.169 1.00 84.31 91 THR A C 1
ATOM 727 O O . THR A 1 91 ? -3.924 -8.226 11.179 1.00 84.31 91 THR A O 1
ATOM 730 N N . GLU A 1 92 ? -2.245 -7.098 10.219 1.00 81.12 92 GLU A N 1
ATOM 731 C CA . GLU A 1 92 ? -1.605 -6.715 11.473 1.00 81.12 92 GLU A CA 1
ATOM 732 C C . GLU A 1 92 ? -2.415 -5.647 12.207 1.00 81.12 92 GLU A C 1
ATOM 734 O O . GLU A 1 92 ? -2.706 -5.828 13.389 1.00 81.12 92 GLU A O 1
ATOM 739 N N . LEU A 1 93 ? -2.930 -4.638 11.493 1.00 79.62 93 LEU A N 1
ATOM 740 C CA . LEU A 1 93 ? -3.852 -3.649 12.067 1.00 79.62 93 LEU A CA 1
ATOM 741 C C . LEU A 1 93 ? -5.113 -4.297 12.649 1.00 79.62 93 LEU A C 1
ATOM 743 O O . LEU A 1 93 ? -5.590 -3.878 13.703 1.00 79.62 93 LEU A O 1
ATOM 747 N N . ARG A 1 94 ? -5.619 -5.367 12.021 1.00 76.38 94 ARG A N 1
ATOM 748 C CA . ARG A 1 94 ? -6.759 -6.135 12.548 1.00 76.38 94 ARG A CA 1
ATOM 749 C C . ARG A 1 94 ? -6.436 -6.926 13.815 1.00 76.38 94 ARG A C 1
ATOM 751 O O . ARG A 1 94 ? -7.328 -7.108 14.639 1.00 76.38 94 ARG A O 1
ATOM 758 N N . LYS A 1 95 ? -5.209 -7.431 13.971 1.00 72.56 95 LYS A N 1
ATOM 759 C CA . LYS A 1 95 ? -4.821 -8.246 15.136 1.00 72.56 95 LYS A CA 1
ATOM 760 C C . LYS A 1 95 ? -4.587 -7.403 16.378 1.00 72.56 95 LYS A C 1
ATOM 762 O O . LYS A 1 95 ? -5.035 -7.778 17.456 1.00 72.56 95 LYS A O 1
ATOM 767 N N . THR A 1 96 ? -3.848 -6.308 16.240 1.00 65.06 96 THR A N 1
ATOM 768 C CA . THR A 1 96 ? -3.380 -5.536 17.394 1.00 65.06 96 THR A CA 1
ATOM 769 C C . THR A 1 96 ? -4.249 -4.320 17.689 1.00 65.06 96 THR A C 1
ATOM 771 O O . THR A 1 96 ? -4.174 -3.812 18.802 1.00 65.06 96 THR A O 1
ATOM 774 N N . ASN A 1 97 ? -5.059 -3.836 16.730 1.00 61.31 97 ASN A N 1
ATOM 775 C CA . ASN A 1 97 ? -5.617 -2.469 16.738 1.00 61.31 97 ASN A CA 1
ATOM 776 C C . ASN A 1 97 ? -4.545 -1.381 16.965 1.00 61.31 97 ASN A C 1
ATOM 778 O O . ASN A 1 97 ? -4.874 -0.225 17.227 1.00 61.31 97 ASN A O 1
ATOM 782 N N . ASP A 1 98 ? -3.266 -1.748 16.857 1.00 60.59 98 ASP A N 1
ATOM 783 C CA . ASP A 1 98 ? -2.141 -0.897 17.187 1.00 60.59 98 ASP A CA 1
ATOM 784 C C . ASP A 1 98 ? -1.420 -0.517 15.899 1.00 60.59 98 ASP A C 1
ATOM 786 O O . ASP A 1 98 ? -0.777 -1.328 15.224 1.00 60.59 98 ASP A O 1
ATOM 790 N N . ILE A 1 99 ? -1.590 0.752 15.560 1.00 62.19 99 ILE A N 1
ATOM 791 C CA . ILE A 1 99 ? -1.088 1.415 14.359 1.00 62.19 99 ILE A CA 1
ATOM 792 C C . ILE A 1 99 ? 0.446 1.498 14.322 1.00 62.19 99 ILE A C 1
ATOM 794 O O . ILE A 1 99 ? 1.016 1.533 13.230 1.00 62.19 99 ILE A O 1
ATOM 798 N N . ASN A 1 100 ? 1.128 1.369 15.472 1.00 57.47 100 ASN A N 1
ATOM 799 C CA . ASN A 1 100 ? 2.595 1.338 15.545 1.00 57.47 100 ASN A CA 1
ATOM 800 C C . ASN A 1 100 ? 3.201 -0.026 15.168 1.00 57.47 100 ASN A C 1
ATOM 802 O O . ASN A 1 100 ? 4.408 -0.134 14.951 1.00 57.47 100 ASN A O 1
ATOM 806 N N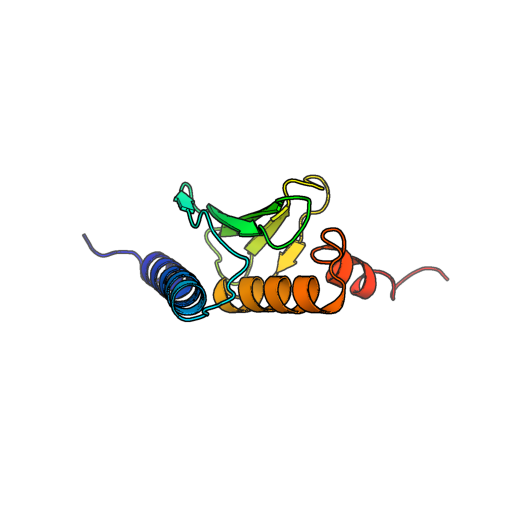 . CYS A 1 101 ? 2.405 -1.097 15.085 1.00 50.97 101 CYS A N 1
ATOM 807 C CA . CYS A 1 101 ? 2.954 -2.451 14.960 1.00 50.97 101 CYS A CA 1
ATOM 808 C C . CYS A 1 101 ? 3.399 -2.815 13.527 1.00 50.97 101 CYS A C 1
ATOM 810 O O . CYS A 1 101 ? 4.250 -3.684 13.341 1.00 50.97 101 CYS A O 1
ATOM 812 N N . CYS A 1 102 ? 2.877 -2.133 12.502 1.00 55.41 102 CYS A N 1
ATOM 813 C CA . CYS A 1 102 ? 3.007 -2.566 11.103 1.00 55.41 102 CYS A CA 1
ATOM 814 C C . CYS A 1 102 ? 4.440 -2.544 10.550 1.00 55.41 102 CYS A C 1
ATOM 816 O O . CYS A 1 102 ? 4.809 -3.427 9.775 1.00 55.41 102 CYS A O 1
ATOM 818 N N . LEU A 1 103 ? 5.258 -1.569 10.956 1.00 59.56 103 LEU A N 1
ATOM 819 C CA . LEU A 1 103 ? 6.673 -1.493 10.568 1.00 59.56 103 LEU A CA 1
ATOM 820 C C . LEU A 1 103 ? 7.570 -2.292 11.531 1.00 59.56 103 LEU A C 1
ATOM 822 O O . LEU A 1 103 ? 8.609 -2.820 11.130 1.00 59.56 103 LEU A O 1
ATOM 826 N N . SER A 1 104 ? 7.114 -2.492 12.775 1.00 50.88 104 SER A N 1
ATOM 827 C CA . SER A 1 104 ? 7.874 -3.169 13.834 1.00 50.88 104 SER A CA 1
ATOM 828 C C . SER A 1 104 ? 8.095 -4.673 13.592 1.00 50.88 104 SER A C 1
ATOM 830 O O . SER A 1 104 ? 9.009 -5.292 14.143 1.00 50.88 104 SER A O 1
ATOM 832 N N . ILE A 1 105 ? 7.308 -5.284 12.700 1.00 49.50 105 ILE A N 1
ATOM 833 C CA . ILE A 1 105 ? 7.424 -6.709 12.345 1.00 49.50 105 ILE A CA 1
ATOM 834 C C . ILE A 1 105 ? 8.780 -7.026 11.697 1.00 49.50 105 ILE A C 1
ATOM 836 O O . ILE A 1 105 ? 9.256 -8.153 11.821 1.00 49.50 105 ILE A O 1
ATOM 840 N N . LYS A 1 106 ? 9.454 -6.054 11.058 1.00 45.16 106 LYS A N 1
ATOM 841 C CA . LYS A 1 106 ? 10.852 -6.246 10.628 1.00 45.16 106 LYS A CA 1
ATOM 842 C C . LYS A 1 106 ? 11.876 -5.979 11.729 1.00 45.16 106 LYS A C 1
ATOM 844 O O . LYS A 1 106 ? 12.904 -6.655 11.741 1.00 45.16 106 LYS A O 1
ATOM 849 N N . SER A 1 107 ? 11.601 -5.085 12.678 1.00 44.84 107 SER A N 1
ATOM 850 C CA . SER A 1 107 ? 12.495 -4.814 13.817 1.00 44.84 107 SER A CA 1
ATOM 851 C C . SER A 1 107 ? 12.727 -6.065 14.674 1.00 44.84 107 SER A C 1
ATOM 853 O O . SER A 1 107 ? 13.786 -6.222 15.279 1.00 44.84 107 SER A O 1
ATOM 855 N N . LYS A 1 108 ? 11.765 -6.999 14.699 1.00 39.84 108 LYS A N 1
ATOM 856 C CA . LYS A 1 108 ? 11.907 -8.292 15.386 1.00 39.84 108 LYS A CA 1
ATOM 857 C C . LYS A 1 108 ? 12.699 -9.354 14.616 1.00 39.84 108 LYS A C 1
ATOM 859 O O . LYS A 1 108 ? 13.130 -10.304 15.254 1.00 39.84 108 LYS A O 1
ATOM 864 N N . LEU A 1 109 ? 12.938 -9.191 13.310 1.00 41.66 109 LEU A N 1
ATOM 865 C CA . LEU A 1 109 ? 13.761 -10.126 12.526 1.00 41.66 109 LEU A CA 1
ATOM 866 C C . LEU A 1 109 ? 15.233 -9.680 12.407 1.00 41.66 109 LEU A C 1
ATOM 868 O O . LEU A 1 109 ? 16.086 -10.501 12.099 1.00 41.66 109 LEU A O 1
ATOM 872 N N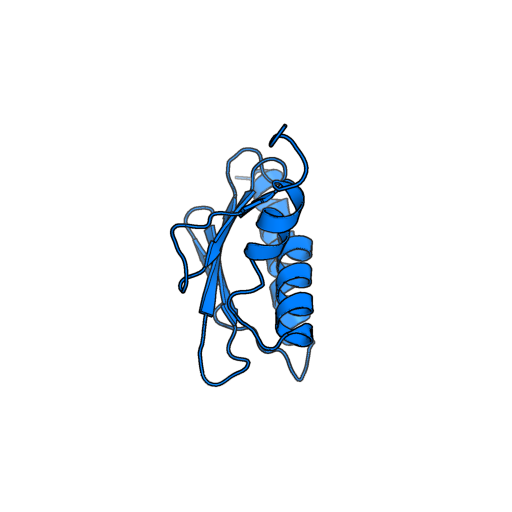 . GLN A 1 110 ? 15.558 -8.406 12.665 1.00 39.94 110 GLN A N 1
ATOM 873 C CA . GLN A 1 110 ? 16.958 -7.947 12.732 1.00 39.94 110 GLN A CA 1
ATOM 874 C C . GLN A 1 110 ? 17.578 -8.021 14.133 1.00 39.94 110 GLN A C 1
ATOM 876 O O . GLN A 1 110 ? 18.796 -7.955 14.255 1.00 39.94 110 GLN A O 1
ATOM 881 N N . LYS A 1 111 ? 16.781 -8.217 15.190 1.00 41.28 111 LYS A N 1
ATOM 882 C CA . LYS A 1 111 ? 17.285 -8.369 16.564 1.00 41.28 111 LYS A CA 1
ATOM 883 C C . LYS A 1 111 ? 17.454 -9.839 16.973 1.00 41.28 111 LYS A C 1
ATOM 885 O O . LYS A 1 111 ? 17.148 -10.218 18.095 1.00 41.28 111 LYS A O 1
ATOM 890 N N . GLU A 1 112 ? 17.926 -10.662 16.045 1.00 39.34 112 GLU A N 1
ATOM 891 C CA . GLU A 1 112 ? 18.497 -11.982 16.328 1.00 39.34 112 GLU A CA 1
ATOM 892 C C . GLU A 1 112 ? 19.734 -12.160 15.442 1.00 39.34 112 GLU A C 1
ATOM 894 O O . GLU A 1 112 ? 19.765 -12.993 14.551 1.00 39.34 112 GLU A O 1
ATOM 899 N N . ASN A 1 113 ? 20.719 -11.271 15.595 1.00 46.06 113 ASN A N 1
ATOM 900 C CA . ASN A 1 113 ? 22.116 -11.539 15.251 1.00 46.06 113 ASN A CA 1
ATOM 901 C C . ASN A 1 113 ? 22.996 -10.408 15.794 1.00 46.06 113 ASN A C 1
ATOM 903 O O . ASN A 1 113 ? 23.070 -9.335 15.202 1.00 46.06 113 ASN A O 1
ATOM 907 N N . GLY A 1 114 ? 23.694 -10.680 16.900 1.00 46.12 114 GLY A N 1
ATOM 908 C CA . GLY A 1 114 ? 24.903 -9.939 17.265 1.00 46.12 114 GLY A CA 1
ATOM 909 C C . GLY A 1 114 ? 24.832 -9.069 18.515 1.00 46.12 114 GLY A C 1
ATOM 910 O O . GLY A 1 114 ? 25.126 -7.885 18.433 1.00 46.12 114 GLY A O 1
ATOM 911 N N . GLU A 1 115 ? 24.546 -9.663 19.672 1.00 47.03 115 GLU A N 1
ATOM 912 C CA . GLU A 1 115 ? 25.129 -9.198 20.938 1.00 47.03 115 GLU A CA 1
ATOM 913 C C . GLU A 1 115 ? 25.677 -10.431 21.674 1.00 47.03 115 GLU A C 1
ATOM 915 O O . GLU A 1 115 ? 24.960 -11.088 22.429 1.00 47.03 115 GLU A O 1
ATOM 920 N N . VAL A 1 116 ? 26.933 -10.789 21.382 1.00 45.88 116 VAL A N 1
ATOM 921 C CA . VAL A 1 116 ? 27.797 -11.607 22.252 1.00 45.88 116 VAL A CA 1
ATOM 922 C C . VAL A 1 116 ? 29.137 -10.914 22.414 1.00 45.88 116 VAL A C 1
ATOM 924 O O . VAL A 1 116 ? 29.624 -10.353 21.406 1.00 45.88 116 VAL A O 1
#

Sequence (116 aa):
MGMCSRQERIQKDIDVVIQKSRAEKDCLFADFRYSDSTFTFTYVGGPRSVSYSVHVSEDYPDNTYVSSSENDEDVLVTTEPIPVIFHRIATELRKTNDINCCLSIKSKLQKENGEV

Organism: Homo sapiens (NCBI:txid9606)

Foldseek 3Di:
DDDDPVNVVLVVLLVVLVVVQVVDPPRQKDDFDDDPQKTKIWGRPDPDIKIKIWRADPPPPQWIWIAIPVCRPQIDTDSDHPNVLSVQQVVVCVPPVDNVVSSCVVVVVVPPDDDD

pLDDT: mean 80.31, std 16.54, range [39.34, 95.56]

Radius of gyration: 14.85 Å; chains: 1; bounding box: 46×22×49 Å

Secondary structure (DSSP, 8-state):
-PPPHHHHHHHHHHHHHHHHHHH-TT--EEEEEEETTEEEEEE-SSSS-EEEEEEE-TTTTTSEEEEETTEEEEEEEESS-HHHHHHHHHHHHHHH--TTHHHHHHHHHHSSS---